Protein AF-A0A2V9F8V2-F1 (afdb_monomer_lite)

Sequence (164 aa):
MSHAGKTTLALAFSFVVLMSFGLWKGCGSYRVKSAWELPQGYTGWVLVEEANPKCPPAKFTFTTVTFNIDSTGHTCTSTSLPKYPQFLTFWEIDSKGQRHALPTGSSSDRGQIWGFNDAQASNEFVKIREATEFFVGTEREFQNAQQTRPKWWLNQQSDDTKRK

Foldseek 3Di:
DDPPPPPVVVVVVVVVVVVVVVPPVPPDDLQAAEEEEEEPPAFWKAKEKELDCVADAFDDDRRYTYFDQDSVRYDYHNHDDPPDRPHYWYWYQYPVRDTDGQDDDPPPQRHFKADWDKDWDDDPVGDIMIMIMITGGGPVSVVVCVVVPDCPPVCVVVVRVVVD

Radius of gyration: 25.07 Å; chains: 1; bo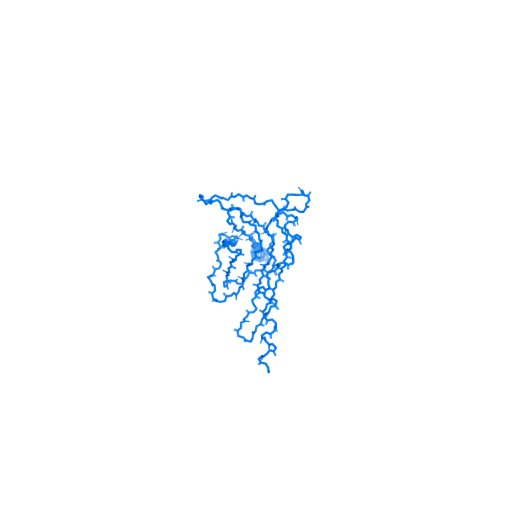unding box: 4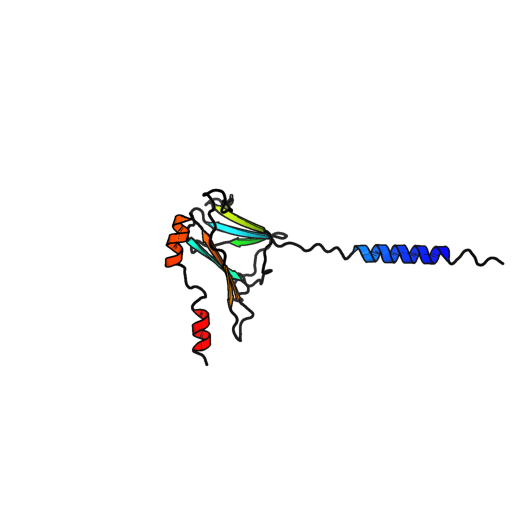9×46×84 Å

Secondary structure (DSSP, 8-state):
----SSHHHHHHHHHHHHHHHHGGG-------EEEEEEETT--EEEEEEES-TTSPPPEEETTEEEEE--TTSEEE-SS---SS-SEEEEEEE-TTS-EEEPPP-GGGS---EEEEEEEEEEETTEEEEEEEEEEES-HHHHHHHTTT---TTTTHHHHHHTT-

pLDDT: mean 76.47, std 18.17, range [41.28, 96.44]

Structure (mmCIF, N/CA/C/O backbone):
data_AF-A0A2V9F8V2-F1
#
_entry.id   AF-A0A2V9F8V2-F1
#
loop_
_atom_site.group_PDB
_atom_site.id
_atom_site.type_symbol
_atom_site.label_atom_id
_atom_site.label_alt_id
_atom_site.label_comp_id
_atom_site.label_asym_id
_atom_site.label_entity_id
_atom_site.label_seq_id
_atom_site.pdbx_PDB_ins_code
_atom_site.Cartn_x
_atom_site.Cartn_y
_atom_site.Cartn_z
_atom_site.occupancy
_atom_site.B_iso_or_equiv
_atom_site.auth_seq_id
_atom_site.auth_comp_id
_atom_site.auth_asym_id
_atom_site.auth_atom_id
_atom_site.pdbx_PDB_model_num
ATOM 1 N N . MET A 1 1 ? 33.407 34.745 -65.768 1.00 45.94 1 MET A N 1
ATOM 2 C CA . MET A 1 1 ? 33.164 33.333 -65.391 1.00 45.94 1 MET A CA 1
ATOM 3 C C . MET A 1 1 ? 32.581 33.319 -63.986 1.00 45.94 1 MET A C 1
ATOM 5 O O . MET A 1 1 ? 33.188 33.863 -63.077 1.00 45.94 1 MET A O 1
ATOM 9 N N . SER A 1 2 ? 31.344 32.837 -63.863 1.00 47.56 2 SER A N 1
ATOM 10 C CA . SER A 1 2 ? 30.478 32.963 -62.684 1.00 47.56 2 SER A CA 1
ATOM 11 C C . SER A 1 2 ? 30.797 31.886 -61.638 1.00 47.56 2 SER A C 1
ATOM 13 O O . SER A 1 2 ? 30.810 30.697 -61.958 1.00 47.56 2 SER A O 1
ATOM 15 N N . HIS A 1 3 ? 31.072 32.289 -60.395 1.00 47.31 3 HIS A N 1
ATOM 16 C CA . HIS A 1 3 ? 31.288 31.406 -59.233 1.00 47.31 3 HIS A CA 1
ATOM 17 C C . HIS A 1 3 ? 30.340 31.746 -58.068 1.00 47.31 3 HIS A C 1
ATOM 19 O O . HIS A 1 3 ? 30.629 31.457 -56.915 1.00 47.31 3 HIS A O 1
ATOM 25 N N . ALA A 1 4 ? 29.180 32.344 -58.357 1.00 49.88 4 ALA A N 1
ATOM 26 C CA . ALA A 1 4 ? 28.236 32.794 -57.328 1.00 49.88 4 ALA A CA 1
ATOM 27 C C . ALA A 1 4 ? 27.072 31.815 -57.044 1.00 49.88 4 ALA A C 1
ATOM 29 O O . ALA A 1 4 ? 26.219 32.109 -56.218 1.00 49.88 4 ALA A O 1
ATOM 30 N N . GLY A 1 5 ? 27.003 30.658 -57.718 1.00 44.09 5 GLY A N 1
ATOM 31 C CA . GLY A 1 5 ? 25.808 29.794 -57.691 1.00 44.09 5 GLY A CA 1
ATOM 32 C C . GLY A 1 5 ? 25.874 28.528 -56.826 1.00 44.09 5 GLY A C 1
ATOM 33 O O . GLY A 1 5 ? 24.867 27.838 -56.711 1.00 44.09 5 GLY A O 1
ATOM 34 N N . LYS A 1 6 ? 27.033 28.170 -56.254 1.00 42.91 6 LYS A N 1
ATOM 35 C CA . LYS A 1 6 ? 27.221 26.853 -55.598 1.00 42.91 6 LYS A CA 1
ATOM 36 C C . LYS A 1 6 ? 27.250 26.888 -54.068 1.00 42.91 6 LYS A C 1
ATOM 38 O O . LYS A 1 6 ? 27.054 25.853 -53.441 1.00 42.91 6 LYS A O 1
ATOM 43 N N . THR A 1 7 ? 27.453 28.051 -53.455 1.00 46.84 7 THR A N 1
ATOM 44 C CA . THR A 1 7 ? 27.559 28.194 -51.992 1.00 46.84 7 THR A CA 1
ATOM 45 C C . THR A 1 7 ? 26.200 28.251 -51.291 1.00 46.84 7 THR A C 1
ATOM 47 O O . THR A 1 7 ? 26.079 27.804 -50.153 1.00 46.84 7 THR A O 1
ATOM 50 N N . THR A 1 8 ? 25.155 28.724 -51.970 1.00 49.12 8 THR A N 1
ATOM 51 C CA . THR A 1 8 ? 23.828 28.943 -51.369 1.00 49.12 8 THR A CA 1
ATOM 52 C C . THR A 1 8 ? 23.061 27.640 -51.104 1.00 49.12 8 THR A C 1
ATOM 54 O O . THR A 1 8 ? 22.339 27.534 -50.117 1.00 49.12 8 THR A O 1
ATOM 57 N N . LEU A 1 9 ? 23.253 26.613 -51.940 1.00 48.06 9 LEU A N 1
ATOM 58 C CA . LEU A 1 9 ? 22.566 25.316 -51.823 1.00 48.06 9 LEU A CA 1
ATOM 59 C C . LEU A 1 9 ? 23.148 24.416 -50.720 1.00 48.06 9 LEU A C 1
ATOM 61 O O . LEU A 1 9 ? 22.402 23.710 -50.044 1.00 48.06 9 LEU A O 1
ATOM 65 N N . ALA A 1 10 ? 24.464 24.470 -50.495 1.00 50.44 10 ALA A N 1
ATOM 66 C CA . ALA A 1 10 ? 25.133 23.651 -49.481 1.00 50.44 10 ALA A CA 1
ATOM 67 C C . ALA A 1 10 ? 24.787 24.086 -48.043 1.00 50.44 10 ALA A C 1
ATOM 69 O O . ALA A 1 10 ? 24.621 23.246 -47.157 1.00 50.44 10 ALA A O 1
ATOM 70 N N . LEU A 1 11 ? 24.623 25.393 -47.813 1.00 51.69 11 LEU A N 1
ATOM 71 C CA . LEU A 1 11 ? 24.253 25.938 -46.502 1.00 51.69 11 LEU A CA 1
ATOM 72 C C . LEU A 1 11 ? 22.800 25.614 -46.126 1.00 51.69 11 LEU A C 1
ATOM 74 O O . LEU A 1 11 ? 22.535 25.275 -44.974 1.00 51.69 11 LEU A O 1
ATOM 78 N N . ALA A 1 12 ? 21.879 25.638 -47.094 1.00 54.66 12 ALA A N 1
ATOM 79 C CA . ALA A 1 12 ? 20.475 25.297 -46.863 1.00 54.66 12 ALA A CA 1
ATOM 80 C C . ALA A 1 12 ? 20.289 23.817 -46.477 1.00 54.66 12 ALA A C 1
ATOM 82 O O . ALA A 1 12 ? 19.536 23.508 -45.556 1.00 54.66 12 ALA A O 1
ATOM 83 N N . PHE A 1 13 ? 21.024 22.901 -47.119 1.00 54.03 13 PHE A N 1
ATOM 84 C CA . PHE A 1 13 ? 20.957 21.468 -46.809 1.00 54.03 13 PHE A CA 1
ATOM 85 C C . PHE A 1 13 ? 21.528 21.146 -45.417 1.00 54.03 13 PHE A C 1
ATOM 87 O O . PHE A 1 13 ? 20.946 20.362 -44.670 1.00 54.03 13 PHE A O 1
ATOM 94 N N . SER A 1 14 ? 22.628 21.807 -45.036 1.00 57.56 14 SER A N 1
ATOM 95 C CA . SER A 1 14 ? 23.242 21.671 -43.707 1.00 57.56 14 SER A CA 1
ATOM 96 C C . SER A 1 14 ? 22.303 22.135 -42.585 1.00 57.56 14 SER A C 1
ATOM 98 O O . SER A 1 14 ? 22.169 21.465 -41.560 1.00 57.56 14 SER A O 1
ATOM 100 N N . PHE A 1 15 ? 21.569 23.230 -42.806 1.00 56.19 15 PHE A N 1
ATOM 101 C CA . PHE A 1 15 ? 20.614 23.758 -41.830 1.00 56.19 15 PHE A CA 1
ATOM 102 C C . PHE A 1 15 ? 19.396 22.844 -41.637 1.00 56.19 15 PHE A C 1
ATOM 104 O O . PHE A 1 15 ? 18.948 22.648 -40.509 1.00 56.19 15 PHE A O 1
ATOM 111 N N . VAL A 1 16 ? 18.890 22.232 -42.715 1.00 59.16 16 VAL A N 1
ATOM 112 C CA . VAL A 1 16 ? 17.757 21.293 -42.645 1.00 59.16 16 VAL A CA 1
ATOM 113 C C . VAL A 1 16 ? 18.151 20.000 -41.927 1.00 59.16 16 VAL A C 1
ATOM 115 O O . VAL A 1 16 ? 17.374 19.506 -41.110 1.00 59.16 16 VAL A O 1
ATOM 118 N N . VAL A 1 17 ? 19.365 19.479 -42.148 1.00 59.41 17 VAL A N 1
ATOM 119 C CA . VAL A 1 17 ? 19.880 18.288 -41.441 1.00 59.41 17 VAL A CA 1
ATOM 120 C C . VAL A 1 17 ? 20.122 18.583 -39.954 1.00 59.41 17 VAL A C 1
ATOM 122 O O . VAL A 1 17 ? 19.750 17.781 -39.101 1.00 59.41 17 VAL A O 1
ATOM 125 N N . LEU A 1 18 ? 20.656 19.760 -39.610 1.00 56.03 18 LEU A N 1
ATOM 126 C CA . LEU A 1 18 ? 20.843 20.171 -38.211 1.00 56.03 18 LEU A CA 1
ATOM 127 C C . LEU A 1 18 ? 19.511 20.435 -37.486 1.00 56.03 18 LEU A C 1
ATOM 129 O O . LEU A 1 18 ? 19.364 20.039 -36.329 1.00 56.03 18 LEU A O 1
ATOM 133 N N . MET A 1 19 ? 18.511 21.021 -38.157 1.00 58.50 19 MET A N 1
ATOM 134 C CA . MET A 1 19 ? 17.163 21.177 -37.590 1.00 58.50 19 MET A CA 1
ATOM 135 C C . MET A 1 19 ? 16.425 19.841 -37.429 1.00 58.50 19 MET A C 1
ATOM 137 O O . MET A 1 19 ? 15.719 19.662 -36.439 1.00 58.50 19 MET A O 1
ATOM 141 N N . SER A 1 20 ? 16.607 18.880 -38.340 1.00 57.25 20 SER A N 1
ATOM 142 C CA . SER A 1 20 ? 15.962 17.561 -38.221 1.00 57.25 20 SER A CA 1
ATOM 143 C C . SER A 1 20 ? 16.630 16.653 -37.178 1.00 57.25 20 SER A C 1
ATOM 145 O O . SER A 1 20 ? 15.928 15.904 -36.502 1.00 57.25 20 SER A O 1
ATOM 147 N N . PHE A 1 21 ? 17.941 16.782 -36.935 1.00 54.94 21 PHE A N 1
ATOM 148 C CA . PHE A 1 21 ? 18.610 16.111 -35.808 1.00 54.94 21 PHE A CA 1
ATOM 149 C C . PHE A 1 21 ? 18.320 16.758 -34.441 1.00 54.94 21 PHE A C 1
ATOM 151 O O . PHE A 1 21 ? 18.325 16.065 -33.421 1.00 54.94 21 PHE A O 1
ATOM 158 N N . GLY A 1 22 ? 18.037 18.065 -34.393 1.00 54.62 22 GLY A N 1
ATOM 159 C CA . GLY A 1 22 ? 17.741 18.790 -33.150 1.00 54.62 22 GLY A CA 1
ATOM 160 C C . GLY A 1 22 ? 16.385 18.453 -32.517 1.00 54.62 22 GLY A C 1
ATOM 161 O O . GLY A 1 22 ? 16.219 18.593 -31.306 1.00 54.62 22 GLY A O 1
ATOM 162 N N . LEU A 1 23 ? 15.426 17.956 -33.304 1.00 53.22 23 LEU A N 1
ATOM 163 C CA . LEU A 1 23 ? 14.062 17.678 -32.839 1.00 53.22 23 LEU A CA 1
ATOM 164 C C . LEU A 1 23 ? 13.872 16.276 -32.228 1.00 53.22 23 LEU A C 1
ATOM 166 O O . LEU A 1 23 ? 12.841 16.024 -31.610 1.00 53.22 23 LEU A O 1
ATOM 170 N N . TRP A 1 24 ? 14.857 15.370 -32.309 1.00 55.34 24 TRP A N 1
ATOM 171 C CA . TRP A 1 24 ? 14.728 14.012 -31.740 1.00 55.34 24 TRP A CA 1
ATOM 172 C C . TRP A 1 24 ? 15.001 13.951 -30.225 1.00 55.34 24 TRP A C 1
ATOM 174 O O . TRP A 1 24 ? 14.706 12.963 -29.560 1.00 55.34 24 TRP A O 1
ATOM 184 N N . LYS A 1 25 ? 15.543 15.006 -29.609 1.00 56.06 25 LYS A N 1
ATOM 185 C CA . LYS A 1 25 ? 15.879 14.986 -28.170 1.00 56.06 25 LYS A CA 1
ATOM 186 C C . LYS A 1 25 ? 14.664 15.127 -27.239 1.00 56.06 25 LYS A C 1
ATOM 188 O O . LYS A 1 25 ? 14.830 15.082 -26.024 1.00 56.06 25 LYS A O 1
ATOM 193 N N . GLY A 1 26 ? 13.450 15.237 -27.777 1.00 52.03 26 GLY A N 1
ATOM 194 C CA . GLY A 1 26 ? 12.203 15.279 -27.014 1.00 52.03 26 GLY A CA 1
ATOM 195 C C . GLY A 1 26 ? 11.662 13.899 -26.639 1.00 52.03 26 GLY A C 1
ATOM 196 O O . GLY A 1 26 ? 10.490 13.625 -26.881 1.00 52.03 26 GLY A O 1
ATOM 197 N N . CYS A 1 27 ? 12.481 13.014 -26.063 1.00 54.66 27 CYS A N 1
ATOM 198 C CA . CYS A 1 27 ? 11.934 11.838 -25.388 1.00 54.66 27 CYS A CA 1
ATOM 199 C C . CYS A 1 27 ? 11.335 12.332 -24.064 1.00 54.66 27 CYS A C 1
ATOM 201 O O . CYS A 1 27 ? 12.063 12.589 -23.105 1.00 54.66 27 CYS A O 1
ATOM 203 N N . GLY A 1 28 ? 10.024 12.597 -24.060 1.00 52.81 28 GLY A N 1
ATOM 204 C CA . GLY A 1 28 ? 9.307 13.088 -22.886 1.00 52.81 28 GLY A CA 1
ATOM 205 C C . GLY A 1 28 ? 9.593 12.204 -21.675 1.00 52.81 28 GLY A C 1
ATOM 206 O O . GLY A 1 28 ? 9.611 10.979 -21.790 1.00 52.81 28 GLY A O 1
ATOM 207 N N . SER A 1 29 ? 9.845 12.812 -20.513 1.00 55.91 29 SER A N 1
ATOM 208 C CA . SER A 1 29 ? 10.005 12.041 -19.284 1.00 55.91 29 SER A CA 1
ATOM 209 C C . SER A 1 29 ? 8.701 11.291 -19.013 1.00 55.91 29 SER A C 1
ATOM 211 O O . SER A 1 29 ? 7.664 11.881 -18.703 1.00 55.91 29 SER A O 1
ATOM 213 N N . TYR A 1 30 ? 8.727 9.973 -19.200 1.00 56.44 30 TYR A N 1
ATOM 214 C CA . TYR A 1 30 ? 7.591 9.121 -18.894 1.00 56.44 30 TYR A CA 1
ATOM 215 C C . TYR A 1 30 ? 7.388 9.134 -17.379 1.00 56.44 30 TYR A C 1
ATOM 217 O O . TYR A 1 30 ? 8.134 8.520 -16.619 1.00 56.44 30 TYR A O 1
ATOM 225 N N . ARG A 1 31 ? 6.395 9.906 -16.934 1.00 72.94 31 ARG A N 1
ATOM 226 C CA . ARG A 1 31 ? 6.006 10.000 -15.527 1.00 72.94 31 ARG A CA 1
ATOM 227 C C . ARG A 1 31 ? 5.315 8.695 -15.142 1.00 72.94 31 ARG A C 1
ATOM 229 O O . ARG A 1 31 ? 4.200 8.437 -15.597 1.00 72.94 31 ARG A O 1
ATOM 236 N N . VAL A 1 32 ? 5.990 7.881 -14.333 1.00 81.81 32 VAL A N 1
ATOM 237 C CA . VAL A 1 32 ? 5.408 6.658 -13.771 1.00 81.81 32 VAL A CA 1
ATOM 238 C C . VAL A 1 32 ? 4.302 7.051 -12.790 1.00 81.81 32 VAL A C 1
ATOM 240 O O . VAL A 1 32 ? 4.493 7.920 -11.935 1.00 81.81 32 VAL A O 1
ATOM 243 N N . LYS A 1 33 ? 3.129 6.442 -12.959 1.00 88.50 33 LYS A N 1
ATOM 244 C CA . LYS A 1 33 ? 1.988 6.543 -12.048 1.00 88.50 33 LYS A CA 1
ATOM 245 C C . LYS A 1 33 ? 1.968 5.311 -11.155 1.00 88.50 33 LYS A C 1
ATOM 247 O O . LYS A 1 33 ? 2.171 4.212 -11.665 1.00 88.50 33 LYS A O 1
ATOM 252 N N . SER A 1 34 ? 1.659 5.480 -9.878 1.00 89.88 34 SER A N 1
ATOM 253 C CA . SER A 1 34 ? 1.496 4.361 -8.950 1.00 89.88 34 SER A CA 1
ATOM 254 C C . SER A 1 34 ? 0.026 4.201 -8.589 1.00 89.88 34 SER A C 1
ATOM 256 O O . SER A 1 34 ? -0.585 5.111 -8.025 1.00 89.88 34 SER A O 1
ATOM 258 N N . ALA A 1 35 ? -0.538 3.048 -8.937 1.00 92.06 35 ALA A N 1
ATOM 259 C CA . ALA A 1 35 ? -1.877 2.634 -8.550 1.00 92.06 35 ALA A CA 1
ATOM 260 C C . ALA A 1 35 ? -1.779 1.613 -7.412 1.00 92.06 35 ALA A C 1
ATOM 262 O O . ALA A 1 35 ? -1.104 0.597 -7.551 1.00 92.06 35 ALA A O 1
ATOM 263 N N . TRP A 1 36 ? -2.454 1.886 -6.303 1.00 93.44 36 TRP A N 1
ATOM 264 C CA . TRP A 1 36 ? -2.446 1.067 -5.096 1.00 93.44 36 TRP A CA 1
ATOM 265 C C . TRP A 1 36 ? -3.840 0.474 -4.936 1.00 93.44 36 TRP A C 1
ATOM 267 O O . TRP A 1 36 ? -4.816 1.213 -4.817 1.00 93.44 36 TRP A O 1
ATOM 277 N N . GLU A 1 37 ? -3.938 -0.846 -5.007 1.00 95.69 37 GLU A N 1
ATOM 278 C CA . GLU A 1 37 ? -5.198 -1.582 -4.987 1.00 95.69 37 GLU A CA 1
ATOM 279 C C . GLU A 1 37 ? -5.338 -2.311 -3.655 1.00 95.69 37 GLU A C 1
ATOM 281 O O . GLU A 1 37 ? -4.540 -3.194 -3.349 1.00 95.69 37 GLU A O 1
ATOM 286 N N . LEU A 1 38 ? -6.347 -1.934 -2.876 1.00 96.44 38 LEU A N 1
ATOM 287 C CA . LEU A 1 38 ? -6.658 -2.499 -1.568 1.00 96.44 38 LEU A CA 1
ATOM 288 C C . LEU A 1 38 ? -7.900 -3.385 -1.642 1.00 96.44 38 LEU A C 1
ATOM 290 O O . LEU A 1 38 ? -8.795 -3.105 -2.441 1.00 96.44 38 LEU A O 1
ATOM 294 N N . PRO A 1 39 ? -8.007 -4.429 -0.807 1.00 96.44 39 PRO A N 1
ATOM 295 C CA . PRO A 1 39 ? -9.234 -5.201 -0.724 1.00 96.44 39 PRO A CA 1
ATOM 296 C C . PRO A 1 39 ? -10.362 -4.367 -0.108 1.00 96.44 39 PRO A C 1
ATOM 298 O O . PRO A 1 39 ? -10.127 -3.485 0.718 1.00 96.44 39 PRO A O 1
ATOM 301 N N . GLN A 1 40 ? -11.599 -4.672 -0.497 1.00 94.81 40 GLN A N 1
ATOM 302 C CA . GLN A 1 40 ? -12.784 -4.010 0.038 1.00 94.81 40 GLN A CA 1
ATOM 303 C C . GLN A 1 40 ? -12.858 -4.038 1.567 1.00 94.81 40 GLN A C 1
ATOM 305 O O . GLN A 1 40 ? -12.765 -5.101 2.180 1.00 94.81 40 GLN A O 1
ATOM 310 N N . GLY A 1 41 ? -13.073 -2.864 2.168 1.00 93.38 41 GLY A N 1
ATOM 311 C CA . GLY A 1 41 ? -13.184 -2.682 3.612 1.00 93.38 41 GLY A CA 1
ATOM 312 C C . GLY A 1 41 ? -11.852 -2.736 4.360 1.00 93.38 41 GLY A C 1
ATOM 313 O O . GLY A 1 41 ? -11.857 -2.876 5.583 1.00 93.38 41 GLY A O 1
ATOM 314 N N . TYR A 1 42 ? -10.718 -2.661 3.660 1.00 96.25 42 TYR A N 1
ATOM 315 C CA . TYR A 1 42 ? -9.410 -2.650 4.302 1.00 96.25 42 TYR A CA 1
ATOM 316 C C . TYR A 1 42 ? -9.201 -1.379 5.141 1.00 96.25 42 TYR A C 1
ATOM 318 O O . TYR A 1 42 ? -9.239 -0.266 4.618 1.00 96.25 42 TYR A O 1
ATOM 326 N N . THR A 1 43 ? -8.884 -1.569 6.423 1.00 95.50 43 THR A N 1
ATOM 327 C CA . THR A 1 43 ? -8.454 -0.515 7.350 1.00 95.50 43 THR A CA 1
ATOM 328 C C . THR A 1 43 ? -7.207 -0.998 8.079 1.00 95.50 43 THR A C 1
ATOM 330 O O . THR A 1 43 ? -7.229 -2.056 8.711 1.00 95.50 43 THR A O 1
ATOM 333 N N . GLY A 1 44 ? -6.117 -0.237 8.015 1.00 95.62 44 GLY A N 1
ATOM 334 C CA . GLY A 1 44 ? -4.851 -0.651 8.609 1.00 95.62 44 GLY A CA 1
ATOM 335 C C . GLY A 1 44 ? -3.619 0.004 7.999 1.00 95.62 44 GLY A C 1
ATOM 336 O O . GLY A 1 44 ? -3.698 0.841 7.100 1.00 95.62 44 GLY A O 1
ATOM 337 N N . TRP A 1 45 ? -2.461 -0.386 8.525 1.00 95.25 45 TRP A N 1
ATOM 338 C CA . TRP A 1 45 ? -1.163 0.008 7.988 1.00 95.25 45 TRP A CA 1
ATOM 339 C C . TRP A 1 45 ? -0.846 -0.776 6.720 1.00 95.25 45 TRP A C 1
ATOM 341 O O . TRP A 1 45 ? -1.004 -1.991 6.693 1.00 95.25 45 TRP A O 1
ATOM 351 N N . VAL A 1 46 ? -0.328 -0.086 5.711 1.00 94.50 46 VAL A N 1
ATOM 352 C CA . VAL A 1 46 ? 0.132 -0.663 4.452 1.00 94.50 46 VAL A CA 1
ATOM 353 C C . VAL A 1 46 ? 1.648 -0.579 4.361 1.00 94.50 46 VAL A C 1
ATOM 355 O O . VAL A 1 46 ? 2.238 0.434 4.737 1.00 94.50 46 VAL A O 1
ATOM 358 N N . LEU A 1 47 ? 2.261 -1.630 3.820 1.00 92.56 47 LEU A N 1
ATOM 359 C CA . LEU A 1 47 ? 3.667 -1.695 3.443 1.00 92.56 47 LEU A CA 1
ATOM 360 C C . LEU A 1 47 ? 3.804 -2.147 1.996 1.00 92.56 47 LEU A C 1
ATOM 362 O O . LEU A 1 47 ? 3.291 -3.198 1.605 1.00 92.56 47 LEU A O 1
ATOM 366 N N . VAL A 1 48 ? 4.590 -1.393 1.238 1.00 91.50 48 VAL A N 1
ATOM 367 C CA . VAL A 1 48 ? 5.062 -1.798 -0.081 1.00 91.50 48 VAL A CA 1
ATOM 368 C C . VAL A 1 48 ? 6.571 -1.834 -0.092 1.00 91.50 48 VAL A C 1
ATOM 370 O O . VAL A 1 48 ? 7.218 -0.800 0.019 1.00 91.50 48 VAL A O 1
ATOM 373 N N . GLU A 1 49 ? 7.121 -3.043 -0.188 1.00 90.44 49 GLU A N 1
ATOM 374 C CA . GLU A 1 49 ? 8.560 -3.256 -0.314 1.00 90.44 49 GLU A CA 1
ATOM 375 C C . GLU A 1 49 ? 8.973 -3.255 -1.786 1.00 90.44 49 GLU A C 1
ATOM 377 O O . GLU A 1 49 ? 8.451 -4.006 -2.607 1.00 90.44 49 GLU A O 1
ATOM 382 N N . GLU A 1 50 ? 9.980 -2.472 -2.117 1.00 88.00 50 GLU A N 1
ATOM 383 C CA . GLU A 1 50 ? 10.564 -2.375 -3.443 1.00 88.00 50 GLU A CA 1
ATOM 384 C C . GLU A 1 50 ? 12.021 -2.838 -3.431 1.00 88.00 50 GLU A C 1
ATOM 386 O O . GLU A 1 50 ? 12.670 -2.957 -2.384 1.00 88.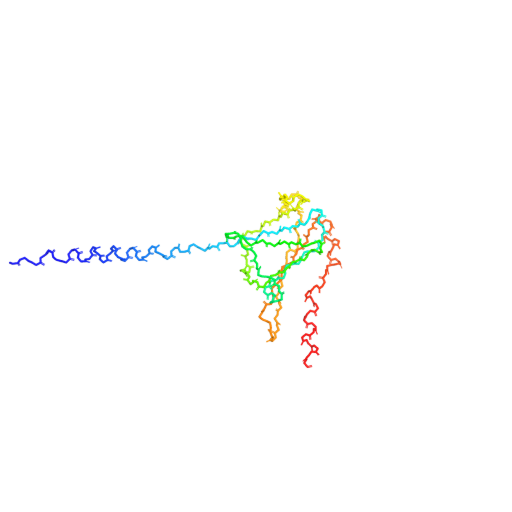00 50 GLU A O 1
ATOM 391 N N . ALA A 1 51 ? 12.538 -3.140 -4.625 1.00 87.00 51 ALA A N 1
ATOM 392 C CA . ALA A 1 51 ? 13.885 -3.675 -4.817 1.00 87.00 51 ALA A CA 1
ATOM 393 C C . ALA A 1 51 ? 14.196 -4.934 -3.971 1.00 87.00 51 ALA A C 1
ATOM 395 O O . ALA A 1 51 ? 15.359 -5.273 -3.740 1.00 87.00 51 ALA A O 1
ATOM 396 N N . ASN A 1 52 ? 13.176 -5.676 -3.525 1.00 86.44 52 ASN A N 1
ATOM 397 C CA . ASN A 1 52 ? 13.370 -6.917 -2.788 1.00 86.44 52 ASN A CA 1
ATOM 398 C C . ASN A 1 52 ? 13.583 -8.071 -3.789 1.00 86.44 52 ASN A C 1
ATOM 400 O O . ASN A 1 52 ? 12.635 -8.477 -4.463 1.00 86.44 52 ASN A O 1
ATOM 404 N N . PRO A 1 53 ? 14.792 -8.663 -3.889 1.00 85.06 53 PRO A N 1
ATOM 405 C CA . PRO A 1 53 ? 15.098 -9.671 -4.910 1.00 85.06 53 PRO A CA 1
ATOM 406 C C . PRO A 1 53 ? 14.309 -10.977 -4.745 1.00 85.06 53 PRO A C 1
ATOM 408 O O . PRO A 1 53 ? 14.308 -11.806 -5.649 1.00 85.06 53 PRO A O 1
ATOM 411 N N . LYS A 1 54 ? 13.650 -11.181 -3.597 1.00 88.25 54 LYS A N 1
ATOM 412 C CA . LYS A 1 54 ? 12.782 -12.340 -3.349 1.00 88.25 54 LYS A CA 1
ATOM 413 C C . LYS A 1 54 ? 11.365 -12.153 -3.900 1.00 88.25 54 LYS A C 1
ATOM 415 O O . LYS A 1 54 ? 10.592 -13.106 -3.881 1.00 88.25 54 LYS A O 1
ATOM 420 N N . CYS A 1 55 ? 11.020 -10.951 -4.355 1.00 90.44 55 CYS A N 1
ATOM 421 C CA . CYS A 1 55 ? 9.676 -10.599 -4.789 1.00 90.44 55 CYS A CA 1
ATOM 422 C C . CYS A 1 55 ? 9.518 -10.660 -6.316 1.00 90.44 55 CYS A C 1
ATOM 424 O O . CYS A 1 55 ? 10.486 -10.455 -7.058 1.00 90.44 55 CYS A O 1
ATOM 426 N N . PRO A 1 56 ? 8.298 -10.909 -6.822 1.00 94.06 56 PRO A N 1
ATOM 427 C CA . PRO A 1 56 ? 8.013 -10.813 -8.251 1.00 94.06 56 PRO A CA 1
ATOM 428 C C . PRO A 1 56 ? 8.334 -9.414 -8.809 1.00 94.06 56 PRO A C 1
ATOM 430 O O . PRO A 1 56 ? 8.305 -8.440 -8.059 1.00 94.06 56 PRO A O 1
ATOM 433 N N . PRO A 1 57 ? 8.643 -9.274 -10.108 1.00 92.75 57 PRO A N 1
ATOM 434 C CA . PRO A 1 57 ? 8.799 -7.957 -10.721 1.00 92.75 57 PRO A CA 1
ATOM 435 C C . PRO A 1 57 ? 7.464 -7.199 -10.754 1.00 92.75 57 PRO A C 1
ATOM 437 O O . PRO A 1 57 ? 6.390 -7.802 -10.837 1.00 92.75 57 PRO A O 1
ATOM 440 N N . ALA A 1 58 ? 7.536 -5.868 -10.733 1.00 90.44 58 ALA A N 1
ATOM 441 C CA . ALA A 1 58 ? 6.364 -5.005 -10.761 1.00 90.44 58 ALA A CA 1
ATOM 442 C C . ALA A 1 58 ? 5.586 -5.177 -12.071 1.00 90.44 58 ALA A C 1
ATOM 444 O O . ALA A 1 58 ? 6.160 -5.287 -13.158 1.00 90.44 58 ALA A O 1
ATOM 445 N N . LYS A 1 59 ? 4.255 -5.153 -11.973 1.00 88.69 59 LYS A N 1
ATOM 446 C CA . LYS A 1 59 ? 3.374 -5.186 -13.141 1.00 88.69 59 LYS A CA 1
ATOM 447 C C . LYS A 1 59 ? 3.158 -3.769 -13.655 1.00 88.69 59 LYS A C 1
ATOM 449 O O . LYS A 1 59 ? 2.628 -2.919 -12.939 1.00 88.69 59 LYS A O 1
ATOM 454 N N . PHE A 1 60 ? 3.520 -3.544 -14.914 1.00 89.19 60 PHE A N 1
ATOM 455 C CA . PHE A 1 60 ? 3.294 -2.279 -15.604 1.00 89.19 60 PHE A CA 1
ATOM 456 C C . PHE A 1 60 ? 2.173 -2.405 -16.629 1.00 89.19 60 PHE A C 1
ATOM 458 O O . PHE A 1 60 ? 2.149 -3.337 -17.429 1.00 89.19 60 PHE A O 1
ATOM 465 N N . THR A 1 61 ? 1.281 -1.419 -16.641 1.00 88.19 61 THR A N 1
ATOM 466 C CA . THR A 1 61 ? 0.340 -1.180 -17.739 1.00 88.19 61 THR A CA 1
ATOM 467 C C . THR A 1 61 ? 0.627 0.208 -18.300 1.00 88.19 61 THR A C 1
ATOM 469 O O . THR A 1 61 ? 0.328 1.218 -17.659 1.00 88.19 61 THR A O 1
ATOM 472 N N . PHE A 1 62 ? 1.260 0.266 -19.475 1.00 85.81 62 PHE A N 1
ATOM 473 C CA . PHE A 1 62 ? 1.848 1.487 -20.042 1.00 85.81 62 PHE A CA 1
ATOM 474 C C . PHE A 1 62 ? 2.790 2.188 -19.047 1.00 85.81 62 PHE A C 1
ATOM 476 O O . PHE A 1 62 ? 3.899 1.721 -18.815 1.00 85.81 62 PHE A O 1
ATOM 483 N N . THR A 1 63 ? 2.350 3.294 -18.446 1.00 86.12 63 THR A N 1
ATOM 484 C CA . THR A 1 63 ? 3.120 4.109 -17.495 1.00 86.12 63 THR A CA 1
ATOM 485 C C . THR A 1 63 ? 2.679 3.922 -16.049 1.00 86.12 63 THR A C 1
ATOM 487 O O . THR A 1 63 ? 3.107 4.677 -15.181 1.00 86.12 63 THR A O 1
ATOM 490 N N . THR A 1 64 ? 1.800 2.957 -15.780 1.00 89.38 64 THR A N 1
ATOM 491 C CA . THR A 1 64 ? 1.240 2.732 -14.446 1.00 89.38 64 THR A CA 1
ATOM 492 C C . THR A 1 64 ? 1.812 1.458 -13.850 1.00 89.38 64 THR A C 1
ATOM 494 O O . THR A 1 64 ? 1.631 0.384 -14.425 1.00 89.38 64 THR A O 1
ATOM 497 N N . VAL A 1 65 ? 2.471 1.575 -12.700 1.00 92.31 65 VAL A N 1
ATOM 498 C CA . VAL A 1 65 ? 2.781 0.436 -11.836 1.00 92.31 65 VAL A CA 1
ATOM 499 C C . VAL A 1 65 ? 1.591 0.180 -10.920 1.00 92.31 65 VAL A C 1
ATOM 501 O O . VAL A 1 65 ? 1.034 1.119 -10.3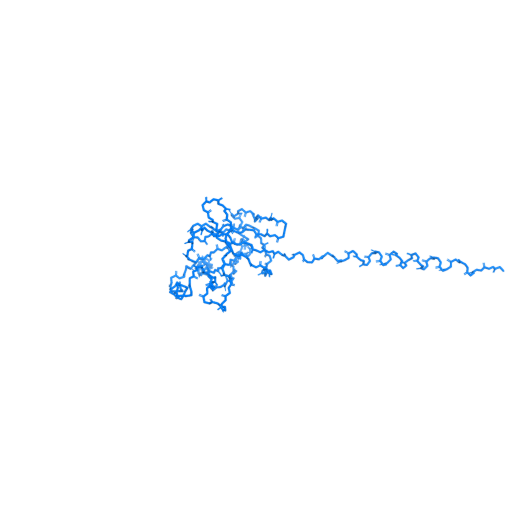51 1.00 92.31 65 VAL A O 1
ATOM 504 N N . THR A 1 66 ? 1.156 -1.076 -10.832 1.00 93.00 66 THR A N 1
ATOM 505 C CA . THR A 1 66 ? 0.043 -1.473 -9.957 1.00 93.00 66 THR A CA 1
ATOM 506 C C . THR A 1 66 ? 0.565 -2.309 -8.798 1.00 93.00 66 THR A C 1
ATOM 508 O O . THR A 1 66 ? 1.224 -3.328 -9.015 1.00 93.00 66 THR A O 1
ATOM 511 N N . PHE A 1 67 ? 0.256 -1.873 -7.581 1.00 93.81 67 PHE A N 1
ATOM 512 C CA . PHE A 1 67 ? 0.555 -2.561 -6.336 1.00 93.81 67 PHE A CA 1
ATOM 513 C C . PHE A 1 67 ? -0.724 -3.177 -5.785 1.00 93.81 67 PHE A C 1
ATOM 515 O O . PHE A 1 67 ? -1.603 -2.468 -5.298 1.00 93.81 67 PHE A O 1
ATOM 522 N N . ASN A 1 68 ? -0.820 -4.501 -5.862 1.00 95.44 68 ASN A N 1
ATOM 523 C CA . ASN A 1 68 ? -1.937 -5.246 -5.295 1.00 95.44 68 ASN A CA 1
ATOM 524 C C . ASN A 1 68 ? -1.597 -5.550 -3.841 1.00 95.44 68 ASN A C 1
ATOM 526 O O . ASN A 1 68 ? -0.725 -6.384 -3.589 1.00 95.44 68 ASN A O 1
ATOM 530 N N . ILE A 1 69 ? -2.250 -4.847 -2.924 1.00 95.56 69 ILE A N 1
ATOM 531 C CA . ILE A 1 69 ? -2.065 -4.980 -1.484 1.00 95.56 69 ILE A CA 1
ATOM 532 C C . ILE A 1 69 ? -2.936 -6.140 -1.009 1.00 95.56 69 ILE A C 1
ATOM 534 O O . ILE A 1 69 ? -4.119 -6.224 -1.341 1.00 95.56 69 ILE A O 1
ATOM 538 N N . ASP A 1 70 ? -2.343 -7.072 -0.272 1.00 93.94 70 ASP A N 1
ATOM 539 C CA . ASP A 1 70 ? -3.080 -8.206 0.269 1.00 93.94 70 ASP A CA 1
ATOM 540 C C . ASP A 1 70 ? -3.929 -7.822 1.496 1.00 93.94 70 ASP A C 1
ATOM 542 O O . ASP A 1 70 ? -3.902 -6.695 1.995 1.00 93.94 70 ASP A O 1
ATOM 546 N N . SER A 1 71 ? -4.695 -8.779 2.023 1.00 94.12 71 SER A N 1
ATOM 547 C CA . SER A 1 71 ? -5.541 -8.562 3.204 1.00 94.12 71 SER A CA 1
ATOM 548 C C . SER A 1 71 ? -4.763 -8.249 4.485 1.00 94.12 71 SER A C 1
ATOM 550 O O . SER A 1 71 ? -5.371 -7.857 5.476 1.00 94.12 71 SER A O 1
ATOM 552 N N . THR A 1 72 ? -3.442 -8.448 4.499 1.00 92.69 72 THR A N 1
ATOM 553 C CA . THR A 1 72 ? -2.572 -8.086 5.625 1.00 92.69 72 THR A CA 1
ATOM 554 C C . THR A 1 72 ? -2.019 -6.668 5.505 1.00 92.69 72 THR A C 1
ATOM 556 O O . THR A 1 72 ? -1.450 -6.160 6.466 1.00 92.69 72 THR A O 1
ATOM 559 N N . GLY A 1 73 ? -2.241 -5.995 4.370 1.00 93.94 73 GLY A N 1
ATOM 560 C CA . GLY A 1 73 ? -1.696 -4.669 4.094 1.00 93.94 73 GLY A CA 1
ATOM 561 C C . GLY A 1 73 ? -0.345 -4.697 3.404 1.00 93.94 73 GLY A C 1
ATOM 562 O O . GLY A 1 73 ? 0.318 -3.669 3.346 1.00 93.94 73 GLY A O 1
ATOM 563 N N . HIS A 1 74 ? 0.107 -5.847 2.910 1.00 93.94 74 HIS A N 1
ATOM 564 C CA . HIS A 1 74 ? 1.454 -5.986 2.377 1.00 93.94 74 HIS A CA 1
ATOM 565 C C . HIS A 1 74 ? 1.448 -6.236 0.875 1.00 93.94 74 HIS A C 1
ATOM 567 O O . HIS A 1 74 ? 0.570 -6.900 0.323 1.00 93.94 74 HIS A O 1
ATOM 573 N N . THR A 1 75 ? 2.480 -5.735 0.206 1.00 93.88 75 THR A N 1
ATOM 574 C CA . THR A 1 75 ? 2.900 -6.222 -1.107 1.00 93.88 75 THR A CA 1
ATOM 575 C C . THR A 1 75 ? 4.373 -5.917 -1.329 1.00 93.88 75 THR A C 1
ATOM 577 O O . THR A 1 75 ? 4.989 -5.153 -0.583 1.00 93.88 75 THR A O 1
ATOM 580 N N . CYS A 1 76 ? 4.978 -6.565 -2.318 1.00 92.69 76 CYS A N 1
ATOM 581 C CA . CYS A 1 76 ? 6.382 -6.350 -2.612 1.00 92.69 76 CYS A CA 1
ATOM 582 C C . CYS A 1 76 ? 6.731 -6.561 -4.083 1.00 92.69 76 CYS A C 1
ATOM 584 O O . CYS A 1 76 ? 6.050 -7.284 -4.813 1.00 92.69 76 CYS A O 1
ATOM 586 N N . THR A 1 77 ? 7.840 -5.955 -4.503 1.00 92.69 77 THR A N 1
ATOM 587 C CA . THR A 1 77 ? 8.393 -6.071 -5.848 1.00 92.69 77 THR A CA 1
ATOM 588 C C . THR A 1 77 ? 9.921 -6.114 -5.848 1.00 92.69 77 THR A C 1
ATOM 590 O O . THR A 1 77 ? 10.583 -5.512 -5.004 1.00 92.69 77 THR A O 1
ATOM 593 N N . SER A 1 78 ? 10.500 -6.825 -6.819 1.00 91.31 78 SER A N 1
ATOM 594 C CA . SER A 1 78 ? 11.943 -6.775 -7.106 1.00 91.31 78 SER A CA 1
ATOM 595 C C . SER A 1 78 ? 12.346 -5.604 -8.001 1.00 91.31 78 SER A C 1
ATOM 597 O O . SER A 1 78 ? 13.535 -5.319 -8.146 1.00 91.31 78 SER A O 1
ATOM 599 N N . THR A 1 79 ? 11.383 -4.909 -8.606 1.00 89.25 79 THR A N 1
ATOM 600 C CA . THR A 1 79 ? 11.646 -3.705 -9.396 1.00 89.25 79 THR A CA 1
ATOM 601 C C . THR A 1 79 ? 11.962 -2.538 -8.464 1.00 89.25 79 THR A C 1
ATOM 603 O O . THR A 1 79 ? 11.198 -2.270 -7.546 1.00 89.25 79 THR A O 1
ATOM 606 N N . SER A 1 80 ? 13.071 -1.841 -8.713 1.00 85.50 80 SER A N 1
ATOM 607 C CA . SER A 1 80 ? 13.332 -0.528 -8.110 1.00 85.50 80 SER A CA 1
ATOM 608 C C . SER A 1 80 ? 12.607 0.532 -8.934 1.00 85.50 80 SER A C 1
ATOM 610 O O . SER A 1 80 ? 12.757 0.566 -10.163 1.00 85.50 80 SER A O 1
ATOM 612 N N . LEU A 1 81 ? 11.777 1.344 -8.282 1.00 81.00 81 LEU A N 1
ATOM 613 C CA . LEU A 1 81 ? 10.977 2.371 -8.938 1.00 81.00 81 LEU A CA 1
ATOM 614 C C . LEU A 1 81 ? 11.554 3.764 -8.660 1.00 81.00 81 LEU A C 1
ATOM 616 O O . LEU A 1 81 ? 12.348 3.961 -7.743 1.00 81.00 81 LEU A O 1
ATOM 620 N N . PRO A 1 82 ? 11.207 4.774 -9.475 1.00 74.56 82 PRO A N 1
ATOM 621 C CA . PRO A 1 82 ? 11.626 6.137 -9.197 1.00 74.56 82 PRO A CA 1
ATOM 622 C C . PRO A 1 82 ? 11.059 6.618 -7.856 1.00 74.56 82 PRO A C 1
ATOM 624 O O . PRO A 1 82 ? 9.849 6.585 -7.655 1.00 74.56 82 PRO A O 1
ATOM 627 N N . LYS A 1 83 ? 11.928 7.177 -7.008 1.00 63.84 83 LYS A N 1
ATOM 628 C CA . LYS A 1 83 ? 11.635 7.639 -5.637 1.00 63.84 83 LYS A CA 1
ATOM 629 C C . LYS A 1 83 ? 10.413 8.557 -5.474 1.00 63.84 83 LYS A C 1
ATOM 631 O O . LYS A 1 83 ? 9.863 8.665 -4.389 1.00 63.84 83 LYS A O 1
ATOM 636 N N . TYR A 1 84 ? 10.005 9.257 -6.530 1.00 62.97 84 TYR A N 1
ATOM 637 C CA . TYR A 1 84 ? 8.874 10.182 -6.488 1.00 62.97 84 TYR A CA 1
ATOM 638 C C . TYR A 1 84 ? 7.882 9.845 -7.602 1.00 62.97 84 TYR A C 1
ATOM 640 O O . TYR A 1 84 ? 7.953 10.443 -8.687 1.00 62.97 84 TYR A O 1
ATOM 648 N N . PRO A 1 85 ? 6.956 8.894 -7.379 1.00 62.84 85 PRO A N 1
ATOM 649 C CA . PRO A 1 85 ? 5.824 8.737 -8.276 1.00 62.84 85 PRO A CA 1
ATOM 650 C C . PRO A 1 85 ? 5.053 10.055 -8.313 1.00 62.84 85 PRO A C 1
ATOM 652 O O . PRO A 1 85 ? 4.641 10.599 -7.292 1.00 62.84 85 PRO A O 1
ATOM 655 N N . GLN A 1 86 ? 4.882 10.607 -9.512 1.00 64.12 86 GLN A N 1
ATOM 656 C CA . GLN A 1 86 ? 4.281 11.937 -9.651 1.00 64.12 86 GLN A CA 1
ATOM 657 C C . GLN A 1 86 ? 2.757 11.912 -9.501 1.00 64.12 86 GLN A C 1
ATOM 659 O O . GLN A 1 86 ? 2.140 12.961 -9.337 1.00 64.12 86 GLN A O 1
ATOM 664 N N . PHE A 1 87 ? 2.157 10.720 -9.572 1.00 78.31 87 PHE A N 1
ATOM 665 C CA . PHE A 1 87 ? 0.724 10.511 -9.436 1.00 78.31 87 PHE A CA 1
ATOM 666 C C . PHE A 1 87 ? 0.464 9.239 -8.638 1.00 78.31 87 PHE A C 1
ATOM 668 O O . PHE A 1 87 ? 0.833 8.145 -9.073 1.00 78.31 87 PHE A O 1
ATOM 675 N N . LEU A 1 88 ? -0.188 9.407 -7.492 1.00 86.50 88 LEU A N 1
ATOM 676 C CA . LEU A 1 88 ? -0.666 8.327 -6.640 1.00 86.50 88 LEU A CA 1
ATOM 677 C C . LEU A 1 88 ? -2.170 8.175 -6.852 1.00 86.50 88 LEU A C 1
ATOM 679 O O . LEU A 1 88 ? -2.905 9.162 -6.864 1.00 86.50 88 LEU A O 1
ATOM 6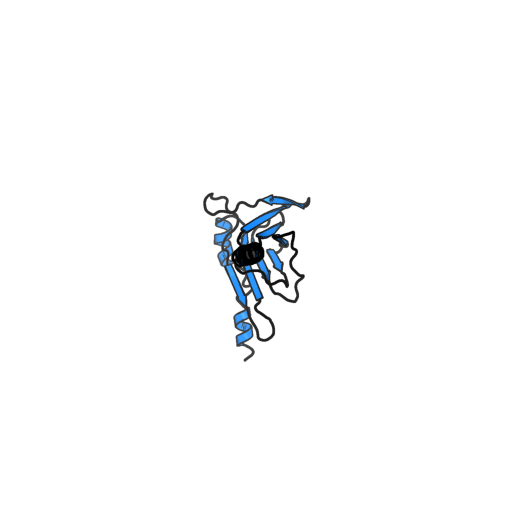83 N N . THR A 1 89 ? -2.638 6.951 -7.050 1.00 90.69 89 THR A N 1
ATOM 684 C CA . THR A 1 89 ? -4.069 6.648 -7.129 1.00 90.69 89 THR A CA 1
ATOM 685 C C . THR A 1 89 ? -4.368 5.446 -6.256 1.00 90.69 89 THR A C 1
ATOM 687 O O . THR A 1 89 ? -3.650 4.453 -6.325 1.00 90.69 89 THR A O 1
ATOM 690 N N . PHE A 1 90 ? -5.421 5.536 -5.451 1.00 92.75 90 PHE A N 1
ATOM 691 C CA . PHE A 1 90 ? -5.806 4.498 -4.501 1.00 92.75 90 PHE A CA 1
ATOM 692 C C . PHE A 1 90 ? -7.173 3.961 -4.894 1.00 92.75 90 PHE A C 1
ATOM 694 O O . PHE A 1 90 ? -8.110 4.728 -5.131 1.00 92.75 90 PHE A O 1
ATOM 701 N N . TRP A 1 91 ? -7.263 2.644 -4.978 1.00 95.06 91 TRP A N 1
ATOM 702 C CA . TRP A 1 91 ? -8.462 1.927 -5.365 1.00 95.06 91 TRP A CA 1
ATOM 703 C C . TRP A 1 91 ? -8.808 0.910 -4.295 1.00 95.06 91 TRP A C 1
ATOM 705 O O . TRP A 1 91 ? -7.941 0.187 -3.814 1.00 95.06 91 TRP A O 1
ATOM 715 N N . GLU A 1 92 ? -10.087 0.818 -3.982 1.00 94.81 92 GLU A N 1
ATOM 716 C CA . GLU A 1 92 ? -10.675 -0.325 -3.314 1.00 94.81 92 GLU A CA 1
ATOM 717 C C . GLU A 1 92 ? -11.182 -1.308 -4.376 1.00 94.81 92 GLU A C 1
ATOM 719 O O . GLU A 1 92 ? -11.856 -0.908 -5.328 1.00 94.81 92 GLU A O 1
ATOM 724 N N . ILE A 1 93 ? -10.837 -2.584 -4.235 1.00 95.94 93 ILE A N 1
ATOM 725 C CA . ILE A 1 93 ? -11.238 -3.658 -5.141 1.00 95.94 93 ILE A CA 1
ATOM 726 C C . ILE A 1 93 ? -12.325 -4.488 -4.474 1.00 95.94 93 ILE A C 1
ATOM 728 O O . ILE A 1 93 ? -12.090 -5.127 -3.444 1.00 95.94 93 ILE A O 1
ATOM 732 N N . ASP A 1 94 ? -13.513 -4.498 -5.073 1.00 93.69 94 ASP A N 1
ATOM 733 C CA . ASP A 1 94 ? -14.625 -5.305 -4.579 1.00 93.69 94 ASP A CA 1
ATOM 734 C C . ASP A 1 94 ? -14.480 -6.799 -4.916 1.00 93.69 94 ASP A C 1
ATOM 736 O O . ASP A 1 94 ? -13.625 -7.227 -5.694 1.00 93.69 94 ASP A O 1
ATOM 740 N N . SER A 1 95 ? -15.362 -7.618 -4.340 1.00 92.00 95 SER A N 1
ATOM 741 C CA . SER A 1 95 ? -15.406 -9.072 -4.583 1.00 92.00 95 SER A CA 1
ATOM 742 C C . SER A 1 95 ? -15.606 -9.481 -6.053 1.00 92.00 95 SER A C 1
ATOM 744 O O . SER A 1 95 ? -15.372 -10.638 -6.402 1.00 92.00 95 SER A O 1
ATOM 746 N N . LYS A 1 96 ? -16.030 -8.556 -6.925 1.00 94.31 96 LYS A N 1
ATOM 747 C CA . LYS A 1 96 ? -16.205 -8.763 -8.370 1.00 94.31 96 LYS A CA 1
ATOM 748 C C . LYS A 1 96 ? -15.016 -8.232 -9.180 1.00 94.31 96 LYS A C 1
ATOM 750 O O . LYS A 1 96 ? -15.045 -8.308 -10.407 1.00 94.31 96 LYS A O 1
ATOM 755 N N . GLY A 1 97 ? -13.988 -7.699 -8.518 1.00 92.25 97 GLY A N 1
ATOM 756 C CA . GLY A 1 97 ? -12.807 -7.112 -9.143 1.00 92.25 97 GLY A CA 1
ATOM 757 C C . GLY A 1 97 ? -13.019 -5.694 -9.678 1.00 92.25 97 GLY A C 1
ATOM 758 O O . GLY A 1 97 ? -12.201 -5.228 -10.473 1.00 92.25 97 GLY A O 1
ATOM 759 N N . GLN A 1 98 ? -14.102 -5.004 -9.301 1.00 95.12 98 GLN A N 1
ATOM 760 C CA . GLN A 1 98 ? -14.317 -3.617 -9.716 1.00 95.12 98 GLN A CA 1
ATOM 761 C C . GLN A 1 98 ? -13.544 -2.654 -8.816 1.00 95.12 98 GLN A C 1
ATOM 763 O O . GLN A 1 98 ? -13.435 -2.861 -7.610 1.00 95.12 98 GLN A O 1
ATOM 768 N N . ARG A 1 99 ? -13.023 -1.587 -9.432 1.00 95.00 99 ARG A N 1
ATOM 769 C CA . ARG A 1 99 ? -12.261 -0.526 -8.768 1.00 95.00 99 ARG A CA 1
ATOM 770 C C . ARG A 1 99 ? -13.184 0.600 -8.313 1.00 95.00 99 ARG A C 1
ATOM 772 O O . ARG A 1 99 ? -13.857 1.208 -9.145 1.00 95.00 99 ARG A O 1
ATOM 779 N N . HIS A 1 100 ? -13.108 0.946 -7.035 1.00 93.56 100 HIS A N 1
ATOM 780 C CA . HIS A 1 100 ? -13.759 2.107 -6.430 1.00 93.56 100 HIS A CA 1
ATOM 781 C C . HIS A 1 100 ? -12.687 3.073 -5.933 1.00 93.56 100 HIS A C 1
ATOM 783 O O . HIS A 1 100 ? -11.752 2.667 -5.250 1.00 93.56 100 HIS A O 1
ATOM 789 N N . ALA A 1 101 ? -12.751 4.344 -6.330 1.00 91.31 101 ALA A N 1
ATOM 790 C CA . ALA A 1 101 ? -11.719 5.310 -5.950 1.00 91.31 101 ALA A CA 1
ATOM 791 C C . ALA A 1 101 ? -11.781 5.586 -4.444 1.00 91.31 101 ALA A C 1
ATOM 793 O O . ALA A 1 101 ? -12.835 5.974 -3.936 1.00 91.31 101 ALA A O 1
ATOM 794 N N . LEU A 1 102 ? -10.649 5.446 -3.751 1.00 87.38 102 LEU A N 1
ATOM 795 C CA . LEU A 1 102 ? -10.551 5.872 -2.359 1.00 87.38 102 LEU A CA 1
ATOM 796 C C . LEU A 1 102 ? -10.358 7.395 -2.303 1.00 87.38 102 LEU A C 1
ATOM 798 O O . LEU A 1 102 ? -9.546 7.937 -3.062 1.00 87.38 102 LEU A O 1
ATOM 802 N N . PRO A 1 103 ? -11.072 8.122 -1.426 1.00 83.06 103 PRO A N 1
ATOM 803 C CA . PRO A 1 103 ? -10.918 9.561 -1.309 1.00 83.06 103 PRO A CA 1
ATOM 804 C C . PRO A 1 103 ? -9.525 9.918 -0.773 1.00 83.06 103 PRO A C 1
ATOM 806 O O . PRO A 1 103 ? -9.161 9.623 0.368 1.00 83.06 103 PRO A O 1
ATOM 809 N N . THR A 1 104 ? -8.746 10.606 -1.604 1.00 72.31 104 THR A N 1
ATOM 810 C CA . THR A 1 104 ? -7.434 11.153 -1.248 1.00 72.31 104 THR A CA 1
ATOM 811 C C . THR A 1 104 ? -7.550 12.648 -0.972 1.00 72.31 104 THR A C 1
ATOM 813 O O . THR A 1 104 ? -7.970 13.397 -1.854 1.00 72.31 104 THR A O 1
ATOM 816 N N . GLY A 1 105 ? -7.155 13.108 0.215 1.00 61.81 105 GLY A N 1
ATOM 817 C CA . GLY A 1 105 ? -7.058 14.539 0.519 1.00 61.81 105 GLY A CA 1
ATOM 818 C C . GLY A 1 105 ? -7.407 14.883 1.963 1.00 61.81 105 GLY A C 1
ATOM 819 O O . GLY A 1 105 ? -8.444 14.471 2.476 1.00 61.81 105 GLY A O 1
ATOM 820 N N . SER A 1 106 ? -6.560 15.696 2.595 1.00 52.56 106 SER A N 1
ATOM 821 C CA . SER A 1 106 ? -6.732 16.176 3.974 1.00 52.56 106 SER A CA 1
ATOM 822 C C . SER A 1 106 ? -7.822 17.243 4.130 1.00 52.56 106 SER A C 1
ATOM 824 O O . SER A 1 106 ? -8.220 17.553 5.245 1.00 52.56 106 SER A O 1
ATOM 826 N N . SER A 1 107 ? -8.318 17.822 3.032 1.00 52.31 107 SER A N 1
ATOM 827 C CA . SER A 1 107 ? -9.163 19.023 3.058 1.00 52.31 107 SER A CA 1
ATOM 828 C C . SER A 1 107 ? -10.666 18.767 3.202 1.00 52.31 107 SER A C 1
ATOM 830 O O . SER A 1 107 ? -11.437 19.717 3.107 1.00 52.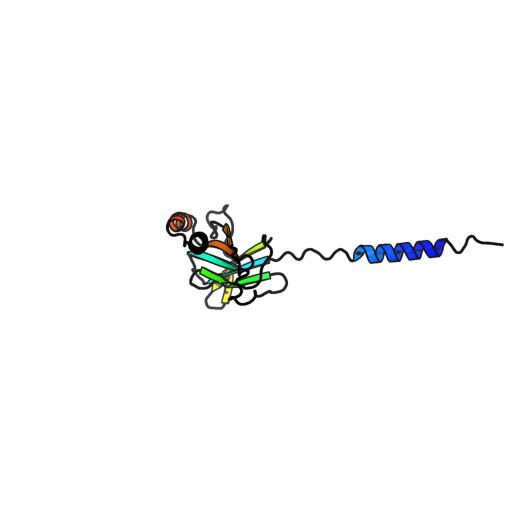31 107 SER A O 1
ATOM 832 N N . SER A 1 108 ? -11.117 17.515 3.336 1.00 51.66 108 SER A N 1
ATOM 833 C CA . SER A 1 108 ? -12.554 17.197 3.260 1.00 51.66 108 SER A CA 1
ATOM 834 C C . SER A 1 108 ? -13.105 16.298 4.366 1.00 51.66 108 SER A C 1
ATOM 836 O O . SER A 1 108 ? -14.186 15.749 4.174 1.00 51.66 108 SER A O 1
ATOM 838 N N . ASP A 1 109 ? -12.384 16.096 5.476 1.00 60.19 109 ASP A N 1
ATOM 839 C CA . ASP A 1 109 ? -12.725 15.162 6.577 1.00 60.19 109 ASP A CA 1
ATOM 840 C C . ASP A 1 109 ? -13.006 13.704 6.143 1.00 60.19 109 ASP A C 1
ATOM 842 O O . ASP A 1 109 ? -13.311 12.837 6.958 1.00 60.19 109 ASP A O 1
ATOM 846 N N . ARG A 1 110 ? -12.880 13.415 4.843 1.00 73.25 110 ARG A N 1
ATOM 847 C CA . ARG A 1 110 ? -13.150 12.129 4.193 1.00 73.25 110 ARG A CA 1
ATOM 848 C C . ARG A 1 110 ? -11.894 11.486 3.621 1.00 73.25 110 ARG A C 1
ATOM 850 O O . ARG A 1 110 ? -12.004 10.440 2.992 1.00 73.25 110 ARG A O 1
ATOM 857 N N . GLY A 1 111 ? -10.727 12.111 3.794 1.00 83.69 111 GLY A N 1
ATOM 858 C CA . GLY A 1 111 ? -9.455 11.517 3.400 1.00 83.69 111 GLY A CA 1
ATOM 859 C C . GLY A 1 111 ? -9.270 10.173 4.094 1.00 83.69 111 GLY A C 1
ATOM 860 O O . GLY A 1 111 ? -9.515 10.063 5.294 1.00 83.69 111 GLY A O 1
ATOM 861 N N . GLN A 1 112 ? -8.882 9.153 3.333 1.00 89.50 112 GLN A N 1
ATOM 862 C CA . GLN A 1 112 ? -8.693 7.807 3.875 1.00 89.50 112 GLN A CA 1
ATOM 863 C C . GLN A 1 112 ? -7.237 7.357 3.913 1.00 89.50 112 GLN A C 1
ATOM 865 O O . GLN A 1 112 ? -6.978 6.258 4.380 1.00 89.50 112 GLN A O 1
ATOM 870 N N . ILE A 1 113 ? -6.293 8.170 3.435 1.00 91.06 113 ILE A N 1
ATOM 871 C CA . ILE A 1 113 ? -4.878 7.799 3.339 1.00 91.06 113 ILE A CA 1
ATOM 872 C C . ILE A 1 113 ? -4.026 8.766 4.165 1.00 91.06 113 ILE A C 1
ATOM 874 O O . ILE A 1 113 ? -4.077 9.977 3.935 1.00 91.06 113 ILE A O 1
ATOM 878 N N . TRP A 1 114 ? -3.225 8.233 5.089 1.00 90.69 114 TRP A N 1
ATOM 879 C CA . TRP A 1 114 ? -2.520 9.015 6.109 1.00 90.69 114 TRP A CA 1
ATOM 880 C C . TRP A 1 114 ? -1.075 8.559 6.326 1.00 90.69 114 TRP A C 1
ATOM 882 O O . TRP A 1 114 ? -0.741 7.398 6.117 1.00 90.69 114 TRP A O 1
ATOM 892 N N . GLY A 1 115 ? -0.217 9.468 6.800 1.00 85.94 115 GLY A N 1
ATOM 893 C CA . GLY A 1 115 ? 1.098 9.104 7.344 1.00 85.94 115 GLY A CA 1
ATOM 894 C C . GLY A 1 115 ? 2.092 8.503 6.347 1.00 85.94 115 GLY A C 1
ATOM 895 O O . GLY A 1 115 ? 2.841 7.612 6.739 1.00 85.94 115 GLY A O 1
ATOM 896 N N . PHE A 1 116 ? 2.103 8.977 5.095 1.00 85.81 116 PHE A N 1
ATOM 897 C CA . PHE A 1 116 ? 3.091 8.558 4.094 1.00 85.81 116 PHE A CA 1
ATOM 898 C C . PHE A 1 116 ? 4.517 8.697 4.614 1.00 85.81 116 PHE A C 1
ATOM 900 O O . PHE A 1 116 ? 4.928 9.787 5.021 1.00 85.81 116 PHE A O 1
ATOM 907 N N . ASN A 1 117 ? 5.274 7.608 4.555 1.00 83.56 117 ASN A N 1
ATOM 908 C CA . ASN A 1 117 ? 6.687 7.620 4.883 1.00 83.56 117 ASN A CA 1
ATOM 909 C C . ASN A 1 117 ? 7.452 6.594 4.041 1.00 83.56 117 ASN A C 1
ATOM 911 O O . ASN A 1 117 ? 7.033 5.446 3.900 1.00 83.56 117 ASN A O 1
ATOM 915 N N . ASP A 1 118 ? 8.595 7.033 3.518 1.00 79.69 118 ASP A N 1
ATOM 916 C CA . ASP A 1 118 ? 9.497 6.211 2.720 1.00 79.69 118 ASP A CA 1
ATOM 917 C C . ASP A 1 118 ? 10.729 5.847 3.555 1.00 79.69 118 ASP A C 1
ATOM 919 O O . ASP A 1 118 ? 11.384 6.704 4.155 1.00 79.69 118 ASP A O 1
ATOM 923 N N . ALA A 1 119 ? 11.072 4.565 3.577 1.00 72.31 119 ALA A N 1
ATOM 924 C CA . ALA A 1 119 ? 12.231 4.015 4.257 1.00 72.31 119 ALA A CA 1
ATOM 925 C C . ALA A 1 119 ? 13.217 3.405 3.255 1.00 72.31 119 ALA A C 1
ATOM 927 O O . ALA A 1 119 ? 12.843 2.897 2.200 1.00 72.31 119 ALA A O 1
ATOM 928 N N . GLN A 1 120 ? 14.500 3.444 3.609 1.00 70.81 120 GLN A N 1
ATOM 929 C CA . GLN A 1 120 ? 15.578 2.810 2.856 1.00 70.81 120 GLN A CA 1
ATOM 930 C C . GLN A 1 120 ? 16.431 1.976 3.810 1.00 70.81 120 GLN A C 1
ATOM 932 O O . GLN A 1 120 ? 16.830 2.465 4.868 1.00 70.81 120 GLN A O 1
ATOM 937 N N . ALA A 1 121 ? 16.736 0.738 3.429 1.00 63.19 121 ALA A N 1
ATOM 938 C CA . ALA A 1 121 ? 17.643 -0.140 4.161 1.00 63.19 121 ALA A CA 1
ATOM 939 C C . ALA A 1 121 ? 18.680 -0.736 3.204 1.00 63.19 121 ALA A C 1
ATOM 941 O O . ALA A 1 121 ? 18.336 -1.263 2.150 1.00 63.19 121 ALA A O 1
ATOM 942 N N . SER A 1 122 ? 19.959 -0.680 3.564 1.00 60.88 122 SER A N 1
ATOM 943 C CA . SER A 1 122 ? 21.056 -1.270 2.789 1.00 60.88 122 SER A CA 1
ATOM 944 C C . SER A 1 122 ? 21.846 -2.233 3.659 1.00 60.88 122 SER A C 1
ATOM 946 O O . SER A 1 122 ? 22.120 -1.899 4.807 1.00 60.88 122 SER A O 1
ATOM 948 N N . ASN A 1 123 ? 22.289 -3.360 3.104 1.00 63.03 123 ASN A N 1
ATOM 949 C CA . ASN A 1 123 ? 23.300 -4.209 3.737 1.00 63.03 123 ASN A CA 1
ATOM 950 C C . ASN A 1 123 ? 24.370 -4.619 2.709 1.00 63.03 123 ASN A C 1
ATOM 952 O O . ASN A 1 123 ? 24.217 -4.351 1.518 1.00 63.03 123 ASN A O 1
ATOM 956 N N . GLU A 1 124 ? 25.451 -5.266 3.155 1.00 56.94 124 GLU A N 1
ATOM 957 C CA . GLU A 1 124 ? 26.598 -5.630 2.297 1.00 56.94 124 GLU A CA 1
ATOM 958 C C . GLU A 1 124 ? 26.235 -6.545 1.109 1.00 56.94 124 GLU A C 1
ATOM 960 O O . GLU A 1 124 ? 26.979 -6.610 0.132 1.00 56.94 124 GLU A O 1
ATOM 965 N N . PHE A 1 125 ? 25.081 -7.222 1.154 1.00 56.06 125 PHE A N 1
ATOM 966 C CA . PHE A 1 125 ? 24.650 -8.202 0.151 1.00 56.06 125 PHE A CA 1
ATOM 967 C C . PHE A 1 125 ? 23.447 -7.746 -0.691 1.00 56.06 125 PHE A C 1
ATOM 969 O O . PHE A 1 125 ? 23.172 -8.331 -1.739 1.00 56.06 125 PHE A O 1
ATOM 976 N N . VAL A 1 126 ? 22.710 -6.722 -0.252 1.00 56.41 126 VAL A N 1
ATOM 977 C CA . VAL A 1 126 ? 21.458 -6.257 -0.860 1.00 56.41 126 VAL A CA 1
ATOM 978 C C . VAL A 1 126 ? 21.595 -4.784 -1.235 1.00 56.41 126 VAL A C 1
ATOM 980 O O . VAL A 1 126 ? 21.734 -3.916 -0.373 1.00 56.41 126 VAL A O 1
ATOM 983 N N . LYS A 1 127 ? 21.505 -4.507 -2.545 1.00 61.28 127 LYS A N 1
ATOM 984 C CA . LYS A 1 127 ? 21.284 -3.154 -3.077 1.00 61.28 127 LYS A CA 1
ATOM 985 C C . LYS A 1 127 ? 20.012 -2.597 -2.433 1.00 61.28 127 LYS A C 1
ATOM 987 O O . LYS A 1 127 ? 19.025 -3.318 -2.392 1.00 61.28 127 LYS A O 1
ATOM 992 N N . ILE A 1 128 ? 20.102 -1.375 -1.906 1.00 62.28 128 ILE A N 1
ATOM 993 C CA . ILE A 1 128 ? 19.085 -0.623 -1.144 1.00 62.28 128 ILE A CA 1
ATOM 994 C C . ILE A 1 128 ? 17.663 -1.181 -1.334 1.00 62.28 128 ILE A C 1
ATOM 996 O O . ILE A 1 128 ? 17.115 -1.107 -2.430 1.00 62.28 128 ILE A O 1
ATOM 1000 N N . ARG A 1 129 ? 17.076 -1.729 -0.265 1.00 66.62 129 ARG A N 1
ATOM 1001 C CA . ARG A 1 129 ? 15.635 -1.978 -0.182 1.00 66.62 129 ARG A CA 1
ATOM 1002 C C . ARG A 1 129 ? 14.939 -0.660 0.082 1.00 66.62 129 ARG A C 1
ATOM 1004 O O . ARG A 1 129 ? 15.357 0.085 0.970 1.00 66.62 129 ARG A O 1
ATOM 1011 N N . GLU A 1 130 ? 13.877 -0.418 -0.657 1.00 81.50 130 GLU A N 1
ATOM 1012 C CA . GLU A 1 130 ? 13.034 0.761 -0.510 1.00 81.50 130 GLU A CA 1
ATOM 1013 C C . GLU A 1 130 ? 11.680 0.277 0.009 1.00 81.50 130 GLU A C 1
ATOM 1015 O O . GLU A 1 130 ? 11.237 -0.816 -0.333 1.00 81.50 130 GLU A O 1
ATOM 1020 N N . ALA A 1 131 ? 11.057 1.019 0.913 1.00 84.44 131 ALA A N 1
ATOM 1021 C CA . ALA A 1 131 ? 9.745 0.669 1.429 1.00 84.44 131 ALA A CA 1
ATOM 1022 C C . ALA A 1 131 ? 8.906 1.927 1.589 1.00 84.44 131 ALA A C 1
ATOM 1024 O O . ALA A 1 131 ? 9.380 2.900 2.168 1.00 84.44 131 ALA A O 1
ATOM 1025 N N . THR A 1 132 ? 7.663 1.885 1.128 1.00 88.19 132 THR A N 1
ATOM 1026 C CA . THR A 1 132 ? 6.686 2.949 1.362 1.00 88.19 132 THR A CA 1
ATOM 1027 C C . THR A 1 132 ? 5.610 2.431 2.294 1.00 88.19 132 THR A C 1
ATOM 1029 O O . THR A 1 132 ? 5.083 1.329 2.118 1.00 88.19 132 THR A O 1
ATOM 1032 N N . GLU A 1 133 ? 5.266 3.250 3.280 1.00 90.00 133 GLU A N 1
ATOM 1033 C CA . GLU A 1 133 ? 4.200 2.974 4.230 1.00 90.00 133 GLU A CA 1
ATOM 1034 C C . GLU A 1 133 ? 3.185 4.100 4.260 1.00 90.00 133 GLU A C 1
ATOM 1036 O O . GLU A 1 133 ? 3.511 5.266 4.038 1.00 90.00 133 GLU A O 1
ATOM 1041 N N . PHE A 1 134 ? 1.958 3.739 4.598 1.00 91.69 134 PHE A N 1
ATOM 1042 C CA . PHE A 1 134 ? 0.891 4.668 4.929 1.00 91.69 134 PHE A CA 1
ATOM 1043 C C . PHE A 1 134 ? -0.202 3.913 5.681 1.00 91.69 134 PHE A C 1
ATOM 1045 O O . PHE A 1 134 ? -0.182 2.688 5.781 1.00 91.69 134 PHE A O 1
ATOM 1052 N N . PHE A 1 135 ? -1.171 4.639 6.214 1.00 93.75 135 PHE A N 1
ATOM 1053 C CA . PHE A 1 135 ? -2.342 4.082 6.872 1.00 93.75 135 PHE A CA 1
ATOM 1054 C C . PHE A 1 135 ? -3.595 4.324 6.034 1.00 93.75 135 PHE A C 1
ATOM 1056 O O . PHE A 1 135 ? -3.756 5.406 5.463 1.00 93.75 135 PHE A O 1
ATOM 1063 N N . VAL A 1 136 ? -4.487 3.334 6.000 1.00 94.81 136 VAL A N 1
ATOM 1064 C CA . VAL A 1 136 ? -5.817 3.426 5.394 1.00 94.81 136 VAL A CA 1
ATOM 1065 C C . VAL A 1 136 ? -6.889 3.399 6.473 1.00 94.81 136 VAL A C 1
ATOM 1067 O O . VAL A 1 136 ? -6.939 2.463 7.267 1.00 94.81 136 VAL A O 1
ATOM 1070 N N . GLY A 1 137 ? -7.743 4.420 6.494 1.00 93.19 137 GLY A N 1
ATOM 1071 C CA . GLY A 1 137 ? -8.854 4.555 7.434 1.00 93.19 137 GLY A CA 1
ATOM 1072 C C . GLY A 1 137 ? -9.220 6.012 7.702 1.00 93.19 137 GLY A C 1
ATOM 1073 O O . GLY A 1 137 ? -8.737 6.933 7.048 1.00 93.19 137 GLY A O 1
ATOM 1074 N N . THR A 1 138 ? -10.090 6.239 8.677 1.00 92.12 138 THR A N 1
ATOM 1075 C CA . THR A 1 138 ? -10.417 7.582 9.169 1.00 92.12 138 THR A CA 1
ATOM 1076 C C . THR A 1 138 ? -9.233 8.212 9.905 1.00 92.12 138 THR A C 1
ATOM 1078 O O . THR A 1 138 ? -8.374 7.513 10.443 1.00 92.12 138 THR A O 1
ATOM 1081 N N . GLU A 1 139 ? -9.224 9.542 10.020 1.00 90.56 139 GLU A N 1
ATOM 1082 C CA . GLU A 1 139 ? -8.195 10.257 10.791 1.00 90.56 139 GLU A CA 1
ATOM 1083 C C . GLU A 1 139 ? -8.134 9.778 12.251 1.00 90.56 139 GLU A C 1
ATOM 1085 O O . GLU A 1 139 ? -7.063 9.580 12.818 1.00 90.56 139 GLU A O 1
ATOM 1090 N N . ARG A 1 140 ? -9.291 9.512 12.870 1.00 91.19 140 ARG A N 1
ATOM 1091 C CA . ARG A 1 140 ? -9.343 8.995 14.245 1.00 91.19 140 ARG A CA 1
ATOM 1092 C C . ARG A 1 140 ? -8.695 7.615 14.362 1.00 91.19 140 ARG A C 1
ATOM 1094 O O . ARG A 1 140 ? -7.999 7.352 15.341 1.00 91.19 140 ARG A O 1
ATOM 1101 N N . GLU A 1 141 ? -8.937 6.734 13.396 1.00 93.75 141 GLU A N 1
ATOM 1102 C CA . GLU A 1 141 ? -8.292 5.420 13.354 1.00 93.75 141 GLU A CA 1
ATOM 1103 C C . GLU A 1 141 ? -6.786 5.560 13.146 1.00 93.75 141 GLU A C 1
ATOM 1105 O O . GLU A 1 141 ? -6.035 4.892 13.850 1.00 93.75 141 GLU A O 1
ATOM 1110 N N . PHE A 1 142 ? -6.344 6.476 12.277 1.00 93.12 142 PHE A N 1
ATOM 1111 C CA . PHE A 1 142 ? -4.926 6.761 12.071 1.00 93.12 142 PHE A CA 1
ATOM 1112 C C . PHE A 1 142 ? -4.238 7.200 13.366 1.00 93.12 142 PHE A C 1
ATOM 1114 O O . PHE A 1 142 ? -3.234 6.603 13.756 1.00 93.12 142 PHE A O 1
ATOM 1121 N N . GLN A 1 143 ? -4.801 8.185 14.072 1.00 92.44 143 GLN A N 1
ATOM 1122 C CA . GLN A 1 143 ? -4.243 8.691 15.331 1.00 92.44 143 GLN A CA 1
ATOM 1123 C C . GLN A 1 143 ? -4.108 7.586 16.389 1.00 92.44 143 GLN A C 1
ATOM 1125 O O . GLN A 1 143 ? -3.089 7.493 17.074 1.00 92.44 143 GLN A O 1
ATOM 1130 N N . ASN A 1 144 ? -5.092 6.689 16.481 1.00 94.06 144 ASN A N 1
ATOM 1131 C CA . ASN A 1 144 ? -5.011 5.529 17.369 1.00 94.06 144 ASN A CA 1
ATOM 1132 C C . ASN A 1 144 ? -3.952 4.517 16.896 1.00 94.06 144 ASN A C 1
ATOM 1134 O O . ASN A 1 144 ? -3.189 3.982 17.702 1.00 94.06 144 ASN A O 1
ATOM 1138 N N . ALA A 1 145 ? -3.886 4.269 15.588 1.00 93.06 145 ALA A N 1
ATOM 1139 C CA . ALA A 1 145 ? -2.996 3.289 14.980 1.00 93.06 145 ALA A CA 1
ATOM 1140 C C . ALA A 1 145 ? -1.516 3.693 15.030 1.00 93.06 145 ALA A C 1
ATOM 1142 O O . ALA A 1 145 ? -0.653 2.830 14.866 1.00 93.06 145 ALA A O 1
ATOM 1143 N N . GLN A 1 146 ? -1.189 4.962 15.301 1.00 91.25 146 GLN A N 1
ATOM 1144 C CA . GLN A 1 146 ? 0.198 5.390 15.523 1.00 91.25 146 GLN A CA 1
ATOM 1145 C C . GLN A 1 146 ? 0.863 4.643 16.686 1.00 91.25 146 GLN A C 1
ATOM 1147 O O . GLN A 1 146 ? 2.053 4.338 16.620 1.00 91.25 146 GLN A O 1
ATOM 1152 N N . GLN A 1 147 ? 0.102 4.297 17.729 1.00 89.12 147 GLN A N 1
ATOM 1153 C CA . GLN A 1 147 ? 0.619 3.581 18.903 1.00 89.12 147 GLN A CA 1
ATOM 1154 C C . GLN A 1 147 ? 0.919 2.106 18.610 1.00 89.12 147 GLN A C 1
ATOM 1156 O O . GLN A 1 147 ? 1.787 1.504 19.241 1.00 89.12 147 GLN A O 1
ATOM 1161 N N . THR A 1 148 ? 0.207 1.526 17.644 1.00 87.44 148 THR A N 1
ATOM 1162 C CA . THR A 1 148 ? 0.321 0.122 17.232 1.00 87.44 148 THR A CA 1
ATOM 1163 C C . THR A 1 148 ? 1.009 -0.031 15.879 1.00 87.44 148 THR A C 1
ATOM 1165 O O . THR A 1 148 ? 0.975 -1.113 15.291 1.00 87.44 148 THR A O 1
ATOM 1168 N N . ARG A 1 149 ? 1.651 1.037 15.385 1.00 88.06 149 ARG A N 1
ATOM 1169 C CA . ARG A 1 149 ? 2.338 1.048 14.097 1.00 88.06 149 ARG A CA 1
ATOM 1170 C C . ARG A 1 149 ? 3.359 -0.095 14.025 1.00 88.06 149 ARG A C 1
ATOM 1172 O O . ARG A 1 149 ? 4.271 -0.152 14.861 1.00 88.06 149 ARG A O 1
ATOM 1179 N N . PRO A 1 150 ? 3.243 -0.997 13.036 1.00 84.31 150 PRO A N 1
ATOM 1180 C CA . PRO A 1 150 ? 4.169 -2.105 12.888 1.00 84.31 150 PRO A CA 1
ATOM 1181 C C . PRO A 1 150 ? 5.612 -1.635 12.681 1.00 84.31 150 PRO A C 1
ATOM 1183 O O . PRO A 1 150 ? 5.901 -0.723 11.912 1.00 84.31 150 PRO A O 1
ATOM 1186 N N . LYS A 1 151 ? 6.554 -2.301 13.352 1.00 82.44 151 LYS A N 1
ATOM 1187 C CA . LYS A 1 151 ? 7.997 -2.022 13.246 1.00 82.44 151 LYS A CA 1
ATOM 1188 C C . LYS A 1 151 ? 8.657 -2.838 12.134 1.00 82.44 151 LYS A C 1
ATOM 1190 O O . LYS A 1 151 ? 9.722 -3.415 12.345 1.00 82.44 151 LYS A O 1
ATOM 1195 N N . TRP A 1 152 ? 8.019 -2.916 10.969 1.00 73.75 152 TRP A N 1
ATOM 1196 C CA . TRP A 1 152 ? 8.427 -3.795 9.869 1.00 73.75 152 TRP A CA 1
ATOM 1197 C C . TRP A 1 152 ? 9.889 -3.593 9.419 1.00 73.75 152 TRP A C 1
ATOM 1199 O O . TRP A 1 152 ? 10.572 -4.566 9.108 1.00 73.75 152 TRP A O 1
ATOM 1209 N N . TRP A 1 153 ? 10.413 -2.364 9.480 1.00 66.38 153 TRP A N 1
ATOM 1210 C CA . TRP A 1 153 ? 11.815 -2.046 9.147 1.00 66.38 153 TRP A CA 1
ATOM 1211 C C . TRP A 1 153 ? 12.606 -1.349 10.260 1.00 66.38 153 TRP A C 1
ATOM 1213 O O . TRP A 1 153 ? 13.830 -1.294 10.170 1.00 66.38 153 TRP A O 1
ATOM 1223 N N . LEU A 1 154 ? 11.969 -0.870 11.338 1.00 57.06 154 LEU A N 1
ATOM 1224 C CA . LEU A 1 154 ? 12.680 -0.224 12.459 1.00 57.06 154 LEU A CA 1
ATOM 1225 C C . LEU A 1 154 ? 13.636 -1.181 13.198 1.00 57.06 154 LEU A C 1
ATOM 1227 O O . LEU A 1 154 ? 14.591 -0.733 13.824 1.00 57.06 154 LEU A O 1
ATOM 1231 N N . ASN A 1 155 ? 13.422 -2.495 13.093 1.00 50.41 155 ASN A N 1
ATOM 1232 C CA . ASN A 1 155 ? 14.273 -3.499 13.736 1.00 50.41 155 ASN A CA 1
ATOM 1233 C C . ASN A 1 155 ? 15.442 -3.988 12.855 1.00 50.41 155 ASN A C 1
ATOM 1235 O O . ASN A 1 155 ? 16.268 -4.759 13.334 1.00 50.41 155 ASN A O 1
ATOM 1239 N N . GLN A 1 156 ? 15.565 -3.551 11.593 1.00 50.88 156 GLN A N 1
ATOM 1240 C CA . GLN A 1 156 ? 16.675 -4.005 10.737 1.00 50.88 156 GLN A CA 1
ATOM 1241 C C . GLN A 1 156 ? 18.000 -3.280 11.032 1.00 50.88 156 GLN A C 1
ATOM 1243 O O . GLN A 1 156 ? 19.059 -3.881 10.891 1.00 50.88 156 GLN A O 1
ATOM 1248 N N . GLN A 1 157 ? 17.965 -2.050 11.564 1.00 43.88 157 GLN A N 1
ATOM 1249 C CA . GLN A 1 157 ? 19.178 -1.351 12.025 1.00 43.88 157 GLN A CA 1
ATOM 1250 C C . GLN A 1 157 ? 19.871 -2.057 13.208 1.00 43.88 157 GLN A C 1
ATOM 1252 O O . GLN A 1 157 ? 21.093 -1.974 13.354 1.00 43.88 157 GLN A O 1
ATOM 1257 N N . SER A 1 158 ? 19.121 -2.773 14.058 1.00 41.28 158 SER A N 1
ATOM 1258 C CA . SER A 1 158 ? 19.703 -3.452 15.224 1.00 41.28 158 SER A CA 1
ATOM 1259 C C . SER A 1 158 ? 20.412 -4.764 14.889 1.00 41.28 158 SER A C 1
ATOM 1261 O O . SER A 1 158 ? 21.324 -5.152 15.621 1.00 41.28 158 SER A O 1
ATOM 1263 N N . ASP A 1 159 ? 20.037 -5.432 13.796 1.00 45.59 159 ASP A N 1
ATOM 1264 C CA . ASP A 1 159 ? 20.659 -6.703 13.401 1.00 45.59 159 ASP A CA 1
ATOM 1265 C C . ASP A 1 159 ? 22.011 -6.500 12.702 1.00 45.59 159 ASP A C 1
ATOM 1267 O O . ASP A 1 159 ? 22.925 -7.301 12.907 1.00 45.59 159 ASP A O 1
ATOM 1271 N N . ASP A 1 160 ? 22.198 -5.384 11.991 1.00 47.09 160 ASP A N 1
ATOM 1272 C CA . ASP A 1 160 ? 23.496 -5.022 11.398 1.00 47.09 160 ASP A CA 1
ATOM 1273 C C . ASP A 1 160 ? 24.530 -4.594 12.453 1.00 47.09 160 ASP A C 1
ATOM 1275 O O . ASP A 1 160 ? 25.736 -4.742 12.256 1.00 47.09 160 ASP A O 1
ATOM 1279 N N . THR A 1 161 ? 24.076 -4.118 13.616 1.00 46.06 161 THR A N 1
ATOM 1280 C CA . THR A 1 161 ? 24.971 -3.730 14.721 1.00 46.06 161 THR A CA 1
ATOM 1281 C C . THR A 1 161 ? 25.419 -4.940 15.552 1.00 46.06 161 THR A C 1
ATOM 1283 O O . THR A 1 161 ? 26.472 -4.899 16.180 1.00 46.06 161 THR A O 1
ATOM 1286 N N . LYS A 1 162 ? 24.656 -6.043 15.539 1.00 41.59 162 LYS A N 1
ATOM 1287 C CA . LYS A 1 162 ? 24.964 -7.276 16.291 1.00 41.59 162 LYS A CA 1
ATOM 1288 C C . LYS A 1 162 ? 25.852 -8.278 15.542 1.00 41.59 162 LYS A C 1
ATOM 1290 O O . LYS A 1 162 ? 26.225 -9.291 16.125 1.00 41.59 162 LYS A O 1
ATOM 1295 N N . ARG A 1 163 ? 26.177 -8.023 14.271 1.00 47.03 163 ARG A N 1
ATOM 1296 C CA . ARG A 1 163 ? 27.079 -8.856 13.448 1.00 47.03 163 ARG A CA 1
ATOM 1297 C C . ARG A 1 163 ? 28.484 -8.265 13.262 1.00 47.03 163 ARG A C 1
ATOM 1299 O O . ARG A 1 163 ? 29.202 -8.722 12.376 1.00 47.03 163 ARG A O 1
ATOM 1306 N N . LYS A 1 164 ? 28.869 -7.274 14.069 1.00 41.69 164 LYS A N 1
ATOM 1307 C CA . LYS A 1 164 ? 30.248 -6.773 14.141 1.00 41.69 164 LYS A CA 1
ATOM 1308 C C . LYS A 1 164 ? 31.002 -7.389 15.306 1.00 41.69 164 LYS A C 1
ATOM 1310 O O . LYS A 1 164 ? 30.385 -7.516 16.386 1.00 41.69 164 LYS A O 1
#